Protein AF-A0A945VXY3-F1 (afdb_monomer_lite)

Foldseek 3Di:
DDAAPPPRHAADFDADPPPRHGPDGQADQQPPVDRGHHHPVCCVPPRVVVVCVVVVVCVVVVVVVVVVCVVVVPPPPPDDPPPPPDD

Radius of gyration: 19.31 Å; chains: 1; bounding box: 46×38×37 Å

Secondary structure (DSSP, 8-state):
-PBPTTT-PBPPPEE-TTT--EEE-S-EE-TTT-SSEE-HHHIIIIIHHHHHHHTTHHHHHHHHHHHHHHHS--------S------

Structure (mmCIF, N/CA/C/O backbone):
data_AF-A0A945VXY3-F1
#
_entry.id   AF-A0A945VXY3-F1
#
loop_
_atom_site.group_PDB
_atom_site.id
_atom_site.type_symbol
_atom_site.label_atom_id
_atom_site.label_alt_id
_atom_site.label_comp_id
_atom_site.label_asym_id
_atom_site.label_entity_id
_atom_site.label_seq_id
_atom_site.pdbx_PDB_ins_code
_atom_site.Cartn_x
_atom_site.Cartn_y
_atom_site.Cartn_z
_atom_site.occupancy
_atom_site.B_iso_or_equiv
_atom_site.auth_seq_id
_atom_site.auth_comp_id
_atom_site.auth_asym_id
_atom_site.auth_atom_id
_atom_site.pdbx_PDB_model_num
ATOM 1 N N . MET A 1 1 ? -9.693 -11.759 7.846 1.00 65.19 1 MET A N 1
ATOM 2 C CA . MET A 1 1 ? -8.697 -10.682 7.671 1.00 65.19 1 MET A CA 1
ATOM 3 C C . MET A 1 1 ? -8.172 -10.770 6.244 1.00 65.19 1 MET A C 1
ATOM 5 O O . MET A 1 1 ? -7.761 -11.859 5.863 1.00 65.19 1 MET A O 1
ATOM 9 N N . MET A 1 2 ? -8.258 -9.710 5.434 1.00 88.94 2 MET A N 1
ATOM 10 C CA . MET A 1 2 ? -7.660 -9.720 4.087 1.00 88.94 2 MET A CA 1
ATOM 11 C C . MET A 1 2 ? -6.142 -9.503 4.178 1.00 88.94 2 MET A C 1
ATOM 13 O O . MET A 1 2 ? -5.668 -8.869 5.122 1.00 88.94 2 MET A O 1
ATOM 17 N N . LYS A 1 3 ? -5.395 -10.041 3.208 1.00 97.00 3 LYS A N 1
ATOM 18 C CA . LYS A 1 3 ? -3.936 -9.920 3.116 1.00 97.00 3 LYS A CA 1
ATOM 19 C C . LYS A 1 3 ? -3.523 -8.888 2.067 1.00 97.00 3 LYS A C 1
ATOM 21 O O . LYS A 1 3 ? -4.199 -8.727 1.052 1.00 97.00 3 LYS A O 1
ATOM 26 N N . CYS A 1 4 ? -2.407 -8.215 2.314 1.00 98.00 4 CYS A N 1
ATOM 27 C CA . CYS A 1 4 ? -1.714 -7.380 1.350 1.00 98.00 4 CYS A CA 1
ATOM 28 C C . CYS A 1 4 ? -1.212 -8.248 0.192 1.00 98.00 4 CYS A C 1
ATOM 30 O O . CYS A 1 4 ? -0.513 -9.231 0.403 1.00 98.00 4 CYS A O 1
ATOM 32 N N . SER A 1 5 ? -1.527 -7.857 -1.037 1.00 98.44 5 SER A N 1
ATOM 33 C CA . SER A 1 5 ? -1.083 -8.544 -2.260 1.00 98.44 5 SER A CA 1
ATOM 34 C C . SER A 1 5 ? 0.399 -8.341 -2.600 1.00 98.44 5 SER A C 1
ATOM 36 O O . SER A 1 5 ? 0.866 -8.881 -3.598 1.00 98.44 5 SER A O 1
ATOM 38 N N . ILE A 1 6 ? 1.128 -7.536 -1.818 1.00 98.31 6 ILE A N 1
ATOM 39 C CA . ILE A 1 6 ? 2.550 -7.232 -2.039 1.00 98.31 6 ILE A CA 1
ATOM 40 C C . ILE A 1 6 ? 3.426 -7.895 -0.971 1.00 98.31 6 ILE A C 1
ATOM 42 O O . ILE A 1 6 ? 4.419 -8.525 -1.313 1.00 98.31 6 ILE A O 1
ATOM 46 N N . CYS A 1 7 ? 3.074 -7.758 0.312 1.00 98.06 7 CYS A N 1
ATOM 47 C CA . CYS A 1 7 ? 3.872 -8.286 1.425 1.00 98.06 7 CYS A CA 1
ATOM 48 C C . CYS A 1 7 ? 3.198 -9.413 2.219 1.00 98.06 7 CYS A C 1
ATOM 50 O O . CYS A 1 7 ? 3.779 -9.884 3.186 1.00 98.06 7 CYS A O 1
ATOM 52 N N . GLU A 1 8 ? 1.975 -9.815 1.859 1.00 97.62 8 GLU A N 1
ATOM 53 C CA . GLU A 1 8 ? 1.220 -10.910 2.499 1.00 97.62 8 GLU A CA 1
ATOM 54 C C . GLU A 1 8 ? 0.856 -10.695 3.986 1.00 97.62 8 GLU A C 1
ATOM 56 O O . GLU A 1 8 ? 0.231 -11.550 4.629 1.00 97.62 8 GLU A O 1
ATOM 61 N N . GLU A 1 9 ? 1.142 -9.511 4.532 1.00 96.81 9 GLU A N 1
ATOM 62 C CA . GLU A 1 9 ? 0.699 -9.090 5.862 1.00 96.81 9 GLU A CA 1
ATOM 63 C C . GLU A 1 9 ? -0.788 -8.722 5.896 1.00 96.81 9 GLU A C 1
ATOM 65 O O . GLU A 1 9 ? -1.445 -8.566 4.867 1.00 96.81 9 GLU A O 1
ATOM 70 N N . ASN A 1 10 ? -1.364 -8.633 7.094 1.00 96.94 10 ASN A N 1
ATOM 71 C CA . ASN A 1 10 ? -2.773 -8.262 7.248 1.00 96.94 10 ASN A CA 1
ATOM 72 C C . ASN A 1 10 ? -3.013 -6.798 6.849 1.00 96.94 10 ASN A C 1
ATOM 74 O O . ASN A 1 10 ? -2.216 -5.933 7.190 1.00 96.94 10 ASN A O 1
ATOM 78 N N . LEU A 1 11 ? -4.135 -6.524 6.176 1.00 96.06 11 LEU A N 1
ATOM 79 C CA . LEU A 1 11 ? -4.558 -5.149 5.896 1.00 96.06 11 LEU A CA 1
ATOM 80 C C . LEU A 1 11 ? -5.038 -4.448 7.171 1.00 96.06 11 LEU A C 1
ATOM 82 O O . LEU A 1 11 ? -5.747 -5.046 7.986 1.00 96.06 11 LEU A O 1
ATOM 86 N N . GLU A 1 12 ? -4.680 -3.175 7.302 1.00 93.31 12 GLU A N 1
ATOM 87 C CA . GLU A 1 12 ? -5.089 -2.311 8.400 1.00 93.31 12 GLU A CA 1
ATOM 88 C C . GLU A 1 12 ? -6.548 -1.839 8.253 1.00 93.31 12 GLU A C 1
ATOM 90 O O . GLU A 1 12 ? -7.078 -1.651 7.152 1.00 93.31 12 GLU A O 1
ATOM 95 N N . GLU A 1 13 ? -7.204 -1.617 9.394 1.00 95.56 13 GLU A N 1
ATOM 96 C CA . GLU A 1 13 ? -8.474 -0.895 9.471 1.00 95.56 13 GLU A CA 1
ATOM 97 C C . GLU A 1 13 ? -8.193 0.591 9.677 1.00 95.56 13 GLU A C 1
ATOM 99 O O . GLU A 1 13 ? -7.538 0.971 10.651 1.00 95.56 13 GLU A O 1
ATOM 104 N N . GLN A 1 14 ? -8.749 1.442 8.821 1.00 94.00 14 GLN A N 1
ATOM 105 C CA . GLN A 1 14 ? -8.722 2.879 9.041 1.00 94.00 14 GLN A CA 1
ATOM 106 C C . GLN A 1 14 ? -9.910 3.301 9.901 1.00 94.00 14 GLN A C 1
ATOM 108 O O . GLN A 1 14 ? -11.067 2.950 9.638 1.00 94.00 14 GLN A O 1
ATOM 113 N N . LYS A 1 15 ? -9.592 4.051 10.956 1.00 97.06 15 LYS A N 1
ATOM 114 C CA . LYS A 1 15 ? -10.518 4.441 12.018 1.00 97.06 15 LYS A CA 1
ATOM 115 C C . LYS A 1 15 ? -10.611 5.951 12.104 1.00 97.06 15 LYS A C 1
ATOM 117 O O . LYS A 1 15 ? -9.612 6.651 11.943 1.00 97.06 15 LYS A O 1
ATOM 122 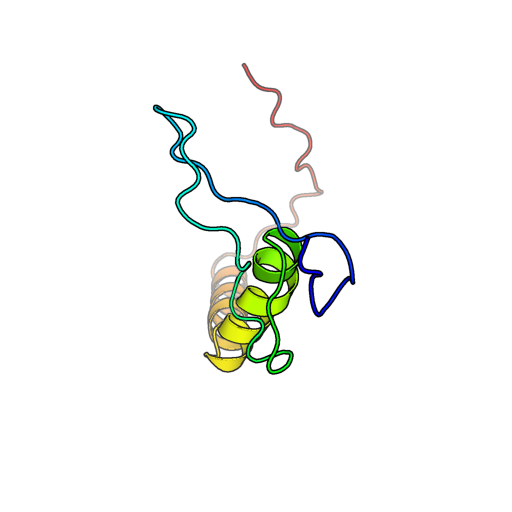N N . HIS A 1 16 ? -11.808 6.456 12.368 1.00 97.00 16 HIS A N 1
ATOM 123 C CA . HIS A 1 16 ? -12.006 7.872 12.613 1.00 97.00 16 HIS A CA 1
ATOM 124 C C . HIS A 1 16 ? -11.231 8.266 13.884 1.00 97.00 16 HIS A C 1
ATOM 126 O O . HIS A 1 16 ? -11.413 7.626 14.921 1.00 97.00 16 HIS A O 1
ATOM 132 N N . PRO A 1 17 ? -10.394 9.318 13.863 1.00 95.12 17 PRO A N 1
ATOM 133 C CA . PRO A 1 17 ? -9.460 9.604 14.958 1.00 95.12 17 PRO A CA 1
ATOM 134 C C . PRO A 1 17 ? -10.145 10.001 16.273 1.00 95.12 17 PRO A C 1
ATOM 136 O O . PRO A 1 17 ? -9.559 9.843 17.337 1.00 95.12 17 PRO A O 1
ATOM 139 N N . ILE A 1 18 ? -11.375 10.523 16.202 1.00 97.25 18 ILE A N 1
ATOM 140 C CA . ILE A 1 18 ? -12.147 10.952 17.383 1.00 97.25 18 ILE A CA 1
ATOM 141 C C . ILE A 1 18 ? -13.042 9.830 17.926 1.00 97.25 18 ILE A C 1
ATOM 143 O O . ILE A 1 18 ? -13.005 9.547 19.117 1.00 97.25 18 ILE A O 1
ATOM 147 N N . THR A 1 19 ? -13.867 9.206 17.080 1.00 97.69 19 THR A N 1
ATOM 148 C CA . THR A 1 19 ? -14.858 8.213 17.520 1.00 97.69 19 THR A CA 1
ATOM 149 C C . THR A 1 19 ? -14.290 6.797 17.596 1.00 97.69 19 THR A C 1
ATOM 151 O O . THR A 1 19 ? -14.837 5.962 18.305 1.00 97.69 19 THR A O 1
ATOM 154 N N . GLY A 1 20 ? -13.189 6.515 16.890 1.00 97.06 20 GLY A N 1
ATOM 155 C CA . GLY A 1 20 ? -12.620 5.172 16.765 1.00 97.06 20 GLY A CA 1
ATOM 156 C C . GLY A 1 20 ? -13.362 4.267 15.778 1.00 97.06 20 GLY A C 1
ATOM 157 O O . GLY A 1 20 ? -12.939 3.127 15.576 1.00 97.06 20 GLY A O 1
ATOM 158 N N . ASP A 1 21 ? -14.427 4.761 15.139 1.00 97.81 21 ASP A N 1
ATOM 159 C CA . ASP A 1 21 ? -15.233 3.974 14.208 1.00 97.81 21 ASP A CA 1
ATOM 160 C C . ASP A 1 21 ? -14.430 3.600 12.964 1.00 97.81 21 ASP A C 1
ATOM 162 O O . ASP A 1 21 ? -13.768 4.442 12.351 1.00 97.81 21 ASP A O 1
ATOM 166 N N . ILE A 1 22 ? -14.517 2.332 12.566 1.00 96.62 22 ILE A N 1
ATOM 167 C CA . ILE A 1 22 ? -13.901 1.842 11.333 1.00 96.62 22 ILE A CA 1
ATOM 168 C C . ILE A 1 22 ? -14.685 2.406 10.148 1.00 96.62 22 ILE A C 1
ATOM 170 O O . ILE A 1 22 ? -15.860 2.088 9.975 1.00 96.62 22 ILE A O 1
ATOM 174 N N . PHE A 1 23 ? -14.024 3.195 9.302 1.00 96.12 23 PHE A N 1
ATOM 175 C CA . PHE A 1 23 ? -14.623 3.710 8.065 1.00 96.12 23 PHE A CA 1
ATOM 176 C C . PHE A 1 23 ? -14.092 3.002 6.810 1.00 96.12 23 PHE A C 1
ATOM 178 O O . PHE A 1 23 ? -14.711 3.086 5.749 1.00 96.12 23 PHE A O 1
ATOM 185 N N . TRP A 1 24 ? -12.968 2.280 6.906 1.00 96.12 24 TRP A N 1
ATOM 186 C CA . TRP A 1 24 ? -12.395 1.529 5.788 1.00 96.12 24 TRP A CA 1
ATOM 187 C C . TRP A 1 24 ? -11.546 0.341 6.256 1.00 96.12 24 TRP A C 1
ATOM 189 O O . TRP A 1 24 ? -10.796 0.457 7.216 1.00 96.12 24 TRP A O 1
ATOM 199 N N . ASN A 1 25 ? -11.630 -0.805 5.573 1.00 95.62 25 ASN A N 1
ATOM 200 C CA . ASN A 1 25 ? -10.890 -2.027 5.939 1.00 95.62 25 ASN A CA 1
ATOM 201 C C . ASN A 1 25 ? -10.460 -2.892 4.736 1.00 95.62 25 ASN A C 1
ATOM 203 O O . ASN A 1 25 ? -10.179 -4.081 4.881 1.00 95.62 25 ASN A O 1
ATOM 207 N N . LYS A 1 26 ? -10.441 -2.316 3.527 1.00 96.06 26 LYS A N 1
ATOM 208 C CA . LYS A 1 26 ? -10.141 -3.043 2.277 1.00 96.06 26 LYS A CA 1
ATOM 209 C C . LYS A 1 26 ? -8.730 -2.765 1.733 1.00 96.06 26 LYS A C 1
ATOM 211 O O . LYS A 1 26 ? -8.447 -3.108 0.585 1.00 96.06 26 LYS A O 1
ATOM 216 N N . GLY A 1 27 ? -7.861 -2.109 2.511 1.00 96.69 27 GLY A N 1
ATOM 217 C CA . GLY A 1 27 ? -6.527 -1.654 2.085 1.00 96.69 27 GLY A CA 1
ATOM 218 C C . GLY A 1 27 ? -6.566 -0.628 0.949 1.00 96.69 27 GLY A C 1
ATOM 219 O O . GLY A 1 27 ? -7.637 -0.134 0.592 1.00 96.69 27 GLY A O 1
ATOM 220 N N . HIS A 1 28 ? -5.420 -0.328 0.347 1.00 97.88 28 HIS A N 1
ATOM 221 C CA . HIS A 1 28 ? -5.253 0.600 -0.780 1.00 97.88 28 HIS A CA 1
ATOM 222 C C . HIS A 1 28 ? -5.250 -0.114 -2.122 1.00 97.88 28 HIS A C 1
ATOM 224 O O . HIS A 1 28 ? -5.012 -1.316 -2.187 1.00 97.88 28 HIS A O 1
ATOM 230 N N . ASN A 1 29 ? -5.502 0.619 -3.207 1.00 98.06 29 ASN A N 1
ATOM 231 C CA . ASN A 1 29 ? -5.314 0.086 -4.555 1.00 98.06 29 ASN A CA 1
ATOM 232 C C . ASN A 1 29 ? -3.818 -0.200 -4.781 1.00 98.06 29 ASN A C 1
ATOM 234 O O . ASN A 1 29 ? -3.013 0.713 -4.600 1.00 98.06 29 ASN A O 1
ATOM 238 N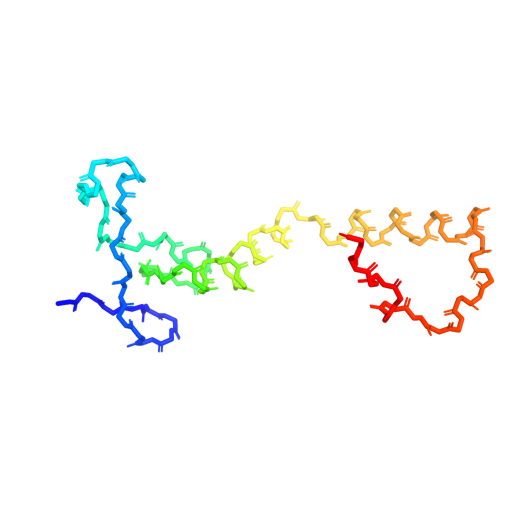 N . ALA A 1 30 ? -3.459 -1.431 -5.154 1.00 98.38 30 ALA A N 1
ATOM 239 C CA . ALA A 1 30 ? -2.075 -1.821 -5.417 1.00 98.38 30 ALA A CA 1
ATOM 240 C C . ALA A 1 30 ? -1.580 -1.439 -6.825 1.00 98.38 30 ALA A C 1
ATOM 242 O O . ALA A 1 30 ? -0.391 -1.583 -7.111 1.00 98.38 30 ALA A O 1
ATOM 243 N N . GLU A 1 31 ? -2.437 -0.900 -7.695 1.00 98.31 31 GLU A N 1
ATOM 244 C CA . GLU A 1 31 ? -2.018 -0.439 -9.017 1.00 98.31 31 GLU A CA 1
ATOM 245 C C . GLU A 1 31 ? -0.982 0.689 -8.911 1.00 98.31 31 GLU A C 1
ATOM 247 O O . GLU A 1 31 ? -1.177 1.644 -8.144 1.00 98.31 31 GLU A O 1
ATOM 252 N N . PRO A 1 32 ? 0.103 0.644 -9.703 1.00 97.50 32 PRO A N 1
ATOM 253 C CA . PRO A 1 32 ? 0.309 -0.207 -10.884 1.00 97.50 32 PRO A CA 1
ATOM 254 C C . PRO A 1 32 ? 1.192 -1.447 -10.623 1.00 97.50 32 PRO A C 1
ATOM 256 O O . PRO A 1 32 ? 1.820 -1.953 -11.548 1.00 97.50 32 PRO A O 1
ATOM 259 N N . ILE A 1 33 ? 1.344 -1.886 -9.370 1.00 98.44 33 ILE A N 1
ATOM 260 C CA . ILE A 1 33 ? 2.204 -3.030 -9.023 1.00 98.44 33 ILE A CA 1
ATOM 261 C C . ILE A 1 33 ? 1.537 -4.350 -9.420 1.00 98.44 33 ILE A C 1
ATOM 263 O O . ILE A 1 33 ? 2.186 -5.212 -10.008 1.00 98.44 33 ILE A O 1
ATOM 267 N N . ASN A 1 34 ? 0.251 -4.495 -9.099 1.00 98.44 34 ASN A N 1
ATOM 268 C CA . ASN A 1 34 ? -0.625 -5.595 -9.503 1.00 98.44 34 ASN A CA 1
ATOM 269 C C . ASN A 1 34 ? -2.104 -5.183 -9.315 1.00 98.44 34 ASN A C 1
ATOM 271 O O . ASN A 1 34 ? -2.380 -4.091 -8.816 1.00 98.44 34 ASN A O 1
ATOM 275 N N . ASP A 1 35 ? -3.039 -6.075 -9.653 1.00 98.12 35 ASP A N 1
ATOM 276 C CA . ASP A 1 35 ? -4.495 -5.833 -9.583 1.00 98.12 35 ASP A CA 1
ATOM 277 C C . ASP A 1 35 ? -5.097 -6.024 -8.168 1.00 98.12 35 ASP A C 1
ATOM 279 O O . ASP A 1 35 ? -6.301 -6.230 -7.995 1.00 98.12 35 ASP A O 1
ATOM 283 N N . GLY A 1 36 ? -4.258 -6.032 -7.128 1.00 97.31 36 GLY A N 1
ATOM 284 C CA . GLY A 1 36 ? -4.640 -6.364 -5.758 1.00 97.31 36 GLY A CA 1
ATOM 285 C C . GLY A 1 36 ? -4.953 -5.169 -4.850 1.00 97.31 36 GLY A C 1
ATOM 286 O O . GLY A 1 36 ? -5.116 -4.018 -5.263 1.00 97.31 36 GLY A O 1
ATOM 287 N N . ARG A 1 37 ? -5.025 -5.460 -3.543 1.00 98.06 37 ARG A N 1
ATOM 288 C CA . ARG A 1 37 ? -5.060 -4.459 -2.463 1.00 98.06 37 ARG A CA 1
ATOM 289 C C . ARG A 1 37 ? -3.775 -4.516 -1.646 1.00 98.06 37 ARG A C 1
ATOM 291 O O . ARG A 1 37 ? -3.205 -5.597 -1.493 1.00 98.06 37 ARG A O 1
ATOM 298 N N . CYS A 1 38 ? -3.315 -3.391 -1.114 1.00 98.12 38 CYS A N 1
ATOM 299 C CA . CYS A 1 38 ? -2.093 -3.329 -0.309 1.00 98.12 38 CYS A CA 1
ATOM 300 C C . CYS A 1 38 ? -2.296 -2.612 1.033 1.00 98.12 38 CYS A C 1
ATOM 302 O O . CYS A 1 38 ? -3.273 -1.885 1.211 1.00 98.12 38 CYS A O 1
ATOM 304 N N . CYS A 1 39 ? -1.400 -2.876 1.984 1.00 98.06 39 CYS A N 1
ATOM 305 C CA . CYS A 1 39 ? -1.366 -2.206 3.284 1.00 98.06 39 CYS A CA 1
ATOM 306 C C . CYS A 1 39 ? -0.857 -0.761 3.169 1.00 98.06 39 CYS A C 1
ATOM 308 O O . CYS A 1 39 ? -0.320 -0.376 2.125 1.00 98.06 39 CYS A O 1
ATOM 310 N N . ASP A 1 40 ? -0.988 0.020 4.243 1.00 96.88 40 ASP A N 1
ATOM 311 C CA . ASP A 1 40 ? -0.519 1.416 4.299 1.00 96.88 40 ASP A CA 1
ATOM 312 C C . ASP A 1 40 ? 0.983 1.520 3.960 1.00 96.88 40 ASP A C 1
ATOM 314 O O . ASP A 1 40 ? 1.389 2.298 3.096 1.00 96.88 40 ASP A O 1
ATOM 318 N N . ILE A 1 41 ? 1.809 0.645 4.548 1.00 97.69 41 ILE A N 1
ATOM 319 C CA . ILE A 1 41 ? 3.268 0.644 4.343 1.00 97.69 41 ILE A CA 1
ATOM 320 C C . ILE A 1 41 ? 3.624 0.405 2.871 1.00 97.69 41 ILE A C 1
ATOM 322 O O . ILE A 1 41 ? 4.449 1.125 2.301 1.00 97.69 41 ILE A O 1
ATOM 326 N N . CYS A 1 42 ? 3.020 -0.603 2.234 1.00 98.38 42 CYS A N 1
ATOM 327 C CA . CYS A 1 42 ? 3.273 -0.890 0.822 1.00 98.38 42 CYS A CA 1
ATOM 328 C C . CYS A 1 42 ? 2.717 0.206 -0.091 1.00 98.38 42 CYS A C 1
ATOM 330 O O . CYS A 1 42 ? 3.346 0.519 -1.105 1.00 98.38 42 CYS A O 1
ATOM 332 N N . ASN A 1 43 ? 1.571 0.799 0.255 1.00 98.19 43 ASN A N 1
ATOM 333 C CA . ASN A 1 43 ? 1.031 1.922 -0.496 1.00 98.19 43 ASN A CA 1
ATOM 334 C C . ASN A 1 43 ? 2.030 3.087 -0.524 1.00 98.19 43 ASN A C 1
ATOM 336 O O . ASN A 1 43 ? 2.361 3.582 -1.600 1.00 98.19 43 ASN A O 1
ATOM 340 N N . ASP A 1 44 ? 2.574 3.456 0.632 1.00 97.44 44 ASP A N 1
ATOM 341 C CA . ASP A 1 44 ? 3.448 4.622 0.765 1.00 97.44 44 ASP A CA 1
ATOM 342 C C . ASP A 1 44 ? 4.836 4.394 0.164 1.00 97.44 44 ASP A C 1
ATOM 344 O O . ASP A 1 44 ? 5.377 5.258 -0.527 1.00 97.44 44 ASP A O 1
ATOM 348 N N . THR A 1 45 ? 5.412 3.213 0.394 1.00 97.25 45 THR A N 1
ATOM 349 C CA . THR A 1 45 ? 6.814 2.945 0.036 1.00 97.25 45 THR A CA 1
ATOM 350 C C . THR A 1 45 ? 6.998 2.364 -1.364 1.00 97.25 45 THR A C 1
ATOM 352 O O . THR A 1 45 ? 8.062 2.538 -1.954 1.00 97.25 45 THR A O 1
ATOM 355 N N . ILE A 1 46 ? 5.981 1.694 -1.920 1.00 97.94 46 ILE A N 1
ATOM 356 C CA . ILE A 1 46 ? 6.087 0.983 -3.205 1.00 97.94 46 ILE A CA 1
ATOM 357 C C . ILE A 1 46 ? 5.116 1.572 -4.227 1.00 97.94 46 ILE A C 1
ATOM 359 O O . ILE A 1 46 ? 5.526 1.978 -5.317 1.00 97.94 46 ILE A O 1
ATOM 363 N N . VAL A 1 47 ? 3.826 1.631 -3.891 1.00 97.94 47 VAL A N 1
ATOM 364 C CA . VAL A 1 47 ? 2.781 1.975 -4.864 1.00 97.94 47 VAL A CA 1
ATOM 365 C C . VAL A 1 47 ? 2.836 3.452 -5.245 1.00 97.94 47 VAL A C 1
ATOM 367 O O . VAL A 1 47 ? 2.913 3.773 -6.431 1.00 97.94 47 VAL A O 1
ATOM 370 N N . ILE A 1 48 ? 2.839 4.363 -4.268 1.00 97.19 48 ILE A N 1
ATOM 371 C CA . ILE A 1 48 ? 2.938 5.807 -4.514 1.00 97.19 48 ILE A CA 1
ATOM 372 C C . ILE A 1 48 ? 4.256 6.126 -5.219 1.00 97.19 48 ILE A C 1
ATOM 374 O O . ILE A 1 48 ? 4.233 6.816 -6.236 1.00 97.19 48 ILE A O 1
ATOM 378 N N . ALA A 1 49 ? 5.378 5.562 -4.765 1.00 93.75 49 ALA A N 1
ATOM 379 C CA . ALA A 1 49 ? 6.672 5.739 -5.423 1.00 93.75 49 ALA A CA 1
ATOM 380 C C . ALA A 1 49 ? 6.615 5.348 -6.913 1.00 93.75 49 ALA A C 1
ATOM 382 O O . ALA A 1 49 ? 7.029 6.115 -7.787 1.00 93.75 49 ALA A O 1
ATOM 383 N N . ARG A 1 50 ? 6.014 4.194 -7.237 1.00 96.00 50 ARG A N 1
ATOM 384 C CA . ARG A 1 50 ? 5.845 3.766 -8.630 1.00 96.00 50 ARG A CA 1
ATOM 385 C C . ARG A 1 50 ? 4.912 4.687 -9.422 1.00 96.00 50 ARG A C 1
ATOM 387 O O . ARG A 1 50 ? 5.214 4.967 -10.581 1.00 96.00 50 ARG A O 1
ATOM 394 N N . ARG A 1 51 ? 3.821 5.179 -8.822 1.00 95.56 51 ARG A N 1
ATOM 395 C CA . ARG A 1 51 ? 2.905 6.152 -9.450 1.00 95.56 51 ARG A CA 1
ATOM 396 C C . ARG A 1 51 ? 3.624 7.458 -9.788 1.00 95.56 51 ARG A C 1
ATOM 398 O O . ARG A 1 51 ? 3.514 7.920 -10.919 1.00 95.56 51 ARG A O 1
ATOM 405 N N . MET A 1 52 ? 4.403 8.006 -8.854 1.00 93.19 52 MET A N 1
ATOM 406 C CA . MET A 1 52 ? 5.197 9.225 -9.074 1.00 93.19 52 MET A CA 1
ATOM 407 C C . MET A 1 52 ? 6.204 9.043 -10.213 1.00 93.19 52 MET A C 1
ATOM 409 O O . MET A 1 52 ? 6.345 9.916 -11.067 1.00 93.19 52 MET A O 1
ATOM 413 N N . LYS A 1 53 ? 6.849 7.871 -10.284 1.00 88.88 53 LYS A N 1
ATOM 414 C CA . LYS A 1 53 ? 7.768 7.534 -11.376 1.00 88.88 53 LYS A CA 1
ATOM 415 C C . LYS A 1 53 ? 7.076 7.490 -12.740 1.00 88.88 53 LYS A C 1
ATOM 417 O O . LYS A 1 53 ? 7.626 7.994 -13.710 1.00 88.88 53 LYS A O 1
ATOM 422 N N . ILE A 1 54 ? 5.878 6.905 -12.830 1.00 92.00 54 ILE A N 1
ATOM 423 C CA . ILE A 1 54 ? 5.103 6.874 -14.086 1.00 92.00 54 ILE A CA 1
ATOM 424 C C . ILE A 1 54 ? 4.643 8.280 -14.490 1.00 92.00 54 ILE A C 1
ATOM 426 O O . ILE A 1 54 ? 4.609 8.583 -15.677 1.00 92.00 54 ILE A O 1
ATOM 430 N N . MET A 1 55 ? 4.352 9.151 -13.521 1.00 88.69 55 MET A N 1
ATOM 431 C CA . MET A 1 55 ? 4.038 10.564 -13.760 1.00 88.69 55 MET A CA 1
ATOM 432 C C . MET A 1 55 ? 5.260 11.418 -14.153 1.00 88.69 55 MET A C 1
ATOM 434 O O . MET A 1 55 ? 5.112 12.621 -14.326 1.00 88.69 55 MET A O 1
ATOM 438 N N . GLY A 1 56 ? 6.456 10.831 -14.297 1.00 84.06 56 GLY A N 1
ATOM 439 C CA . GLY A 1 56 ? 7.666 11.545 -14.725 1.00 84.06 56 GLY A CA 1
ATOM 440 C C . GLY A 1 56 ? 8.335 12.392 -13.637 1.00 84.06 56 GLY A C 1
ATOM 441 O O . GLY A 1 56 ? 9.319 13.074 -13.902 1.00 84.06 56 GLY A O 1
ATOM 442 N N . MET A 1 57 ? 7.868 12.324 -12.386 1.00 73.75 57 MET A N 1
ATOM 443 C CA . MET A 1 57 ? 8.348 13.207 -11.314 1.00 73.75 57 MET A CA 1
ATOM 444 C C . MET A 1 57 ? 9.794 12.928 -10.858 1.00 73.75 57 MET A C 1
ATOM 446 O O . MET A 1 57 ? 10.400 13.777 -10.208 1.00 73.75 57 MET A O 1
ATOM 450 N N . GLU A 1 58 ? 10.371 11.765 -11.189 1.00 64.56 58 GLU A N 1
ATOM 451 C CA . GLU A 1 58 ? 11.796 11.482 -10.932 1.00 64.56 58 GLU A CA 1
ATOM 452 C C . GLU A 1 58 ? 12.731 12.282 -11.856 1.00 64.56 58 GLU A C 1
ATOM 454 O O . GLU A 1 58 ? 13.826 12.659 -11.432 1.00 64.56 58 GLU A O 1
ATOM 459 N N . GLU A 1 59 ? 12.322 12.551 -13.100 1.00 60.97 59 GLU A N 1
ATOM 460 C CA . GLU A 1 59 ? 13.172 13.231 -14.083 1.00 60.97 59 GLU A CA 1
ATOM 461 C C . GLU A 1 59 ? 13.203 14.740 -13.832 1.00 60.97 59 GLU A C 1
ATOM 463 O O . GLU A 1 59 ? 14.291 15.311 -13.741 1.00 60.97 59 GLU A O 1
ATOM 468 N N . ASP A 1 60 ? 12.042 15.358 -13.596 1.00 62.25 60 ASP A N 1
ATOM 469 C CA . ASP A 1 60 ? 11.934 16.804 -13.367 1.00 62.25 60 ASP A CA 1
ATOM 470 C C . ASP A 1 60 ? 12.596 17.242 -12.057 1.00 62.25 60 ASP A C 1
ATOM 472 O O . ASP A 1 60 ? 13.366 18.200 -12.042 1.00 62.25 60 ASP A O 1
ATOM 476 N N . TYR A 1 61 ? 12.367 16.528 -10.946 1.00 68.25 61 TYR A N 1
ATOM 477 C CA . TYR A 1 61 ? 13.003 16.875 -9.670 1.00 68.25 61 TYR A CA 1
ATOM 478 C C . TYR A 1 61 ? 14.507 16.580 -9.693 1.00 68.25 61 TYR A C 1
ATOM 480 O O . TYR A 1 61 ? 15.307 17.355 -9.172 1.00 68.25 61 TYR A O 1
ATOM 488 N N . GLY A 1 62 ? 14.918 15.483 -10.340 1.00 68.94 62 GLY A N 1
ATOM 489 C CA . GLY A 1 62 ? 16.329 15.170 -10.542 1.00 68.94 62 GLY A CA 1
ATOM 490 C C . GLY A 1 62 ? 17.041 16.223 -11.393 1.00 68.94 62 GLY A C 1
ATOM 491 O O . GLY A 1 62 ? 18.168 16.603 -11.075 1.00 68.94 62 GLY A O 1
ATOM 492 N N . GLN A 1 63 ? 16.388 16.718 -12.445 1.00 72.88 63 GLN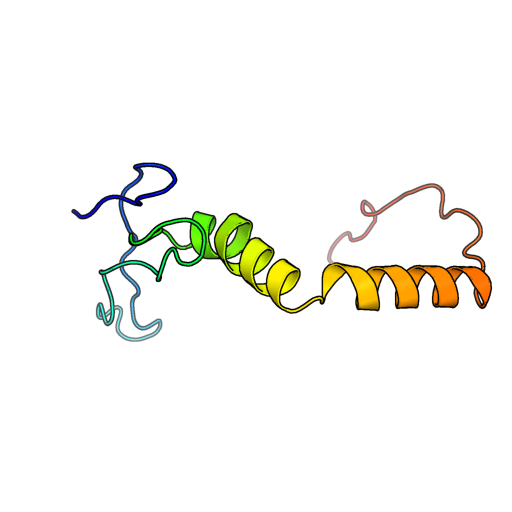 A N 1
ATOM 493 C CA . GLN A 1 63 ? 16.903 17.790 -13.291 1.00 72.88 63 GLN A CA 1
ATOM 494 C C . GLN A 1 63 ? 16.938 19.129 -12.547 1.00 72.88 63 GLN A C 1
ATOM 496 O O . GLN A 1 63 ? 17.990 19.764 -12.519 1.00 72.88 63 GLN A O 1
ATOM 501 N N . TYR A 1 64 ? 15.858 19.503 -11.856 1.00 76.38 64 TYR A N 1
ATOM 502 C CA . TYR A 1 64 ? 15.804 20.700 -11.014 1.00 76.38 64 TYR A CA 1
ATOM 503 C C . TYR A 1 64 ? 16.917 20.706 -9.962 1.00 76.38 64 TYR A C 1
ATOM 505 O O . TYR A 1 64 ? 17.632 21.692 -9.831 1.00 76.38 64 TYR A O 1
ATOM 513 N N . ILE A 1 65 ? 17.132 19.598 -9.243 1.00 77.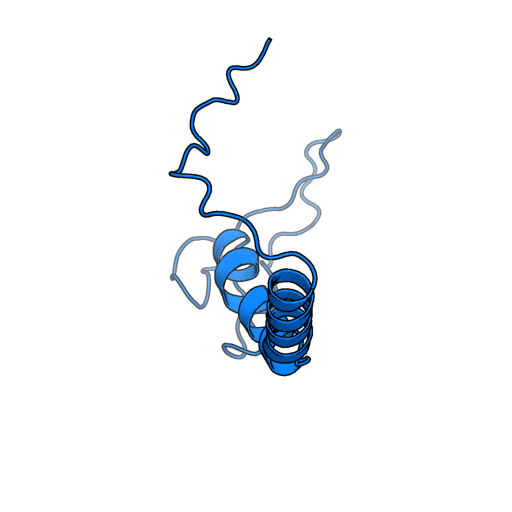44 65 ILE A N 1
ATOM 514 C CA . ILE A 1 65 ? 18.202 19.507 -8.240 1.00 77.44 65 ILE A CA 1
ATOM 515 C C . ILE A 1 65 ? 19.590 19.606 -8.888 1.00 77.44 65 ILE A C 1
ATOM 517 O O . ILE A 1 65 ? 20.472 20.251 -8.326 1.00 77.44 65 ILE A O 1
ATOM 521 N N . LYS A 1 66 ? 19.807 19.017 -10.073 1.00 81.56 66 LYS A N 1
ATOM 522 C CA . LYS A 1 66 ? 21.074 19.170 -10.812 1.00 81.56 66 LYS A CA 1
ATOM 523 C C . LYS A 1 66 ? 21.326 20.621 -11.220 1.00 81.56 66 LYS A C 1
ATOM 525 O O . LYS A 1 66 ? 22.454 21.092 -11.095 1.00 81.56 66 LYS A O 1
ATOM 530 N N . GLU A 1 67 ? 20.301 21.315 -11.704 1.00 79.88 67 GLU A N 1
ATOM 531 C CA . GLU A 1 67 ? 20.378 22.731 -12.074 1.00 79.88 67 GLU A CA 1
ATOM 532 C C . GLU A 1 67 ? 20.600 23.615 -10.846 1.00 79.88 67 GLU A C 1
ATOM 534 O O . GLU A 1 67 ? 21.522 24.428 -10.838 1.00 79.88 67 GLU A O 1
ATOM 539 N N . TYR A 1 68 ? 19.855 23.372 -9.771 1.00 81.00 68 TYR A N 1
ATOM 540 C CA . TYR A 1 68 ? 19.987 24.077 -8.503 1.00 81.00 68 TYR A CA 1
ATOM 541 C C . TYR A 1 68 ? 21.381 23.906 -7.887 1.00 81.00 68 TYR A C 1
ATOM 543 O O . TYR A 1 68 ? 21.987 24.885 -7.475 1.00 81.00 68 TYR A O 1
ATOM 551 N N . ILE A 1 69 ? 21.941 22.688 -7.869 1.00 82.06 69 ILE A N 1
ATOM 552 C CA . ILE A 1 69 ? 23.312 22.432 -7.383 1.00 82.06 69 ILE A CA 1
ATOM 553 C C . ILE A 1 69 ? 24.363 23.083 -8.294 1.00 82.06 69 ILE A C 1
ATOM 555 O O . ILE A 1 69 ? 25.438 23.454 -7.829 1.00 82.06 69 ILE A O 1
ATOM 559 N N . LYS A 1 70 ? 24.089 23.219 -9.595 1.00 81.94 70 LYS A N 1
ATOM 560 C CA . LYS A 1 70 ? 24.990 23.904 -10.530 1.00 81.94 70 LYS A CA 1
ATOM 561 C C . LYS A 1 70 ? 25.002 25.418 -10.302 1.00 81.94 70 LYS A C 1
ATOM 563 O O . LYS A 1 70 ? 26.065 26.024 -10.400 1.00 81.94 70 LYS A O 1
ATOM 568 N N . GLU A 1 71 ? 23.843 26.016 -10.036 1.00 80.31 71 GLU A N 1
ATOM 569 C CA . GLU A 1 71 ? 23.696 27.447 -9.738 1.00 80.31 71 GLU A CA 1
ATOM 570 C C . GLU A 1 71 ? 24.181 27.793 -8.322 1.00 80.31 71 GLU A C 1
ATOM 572 O O . GLU A 1 71 ? 24.864 28.796 -8.119 1.00 80.31 71 GLU A O 1
ATOM 577 N N . TYR A 1 72 ? 23.896 26.915 -7.362 1.00 75.62 72 TYR A N 1
ATOM 578 C CA . TYR A 1 72 ? 24.281 27.017 -5.960 1.00 75.62 72 TYR A CA 1
ATOM 579 C C . TYR A 1 72 ? 25.122 25.797 -5.570 1.00 75.62 72 TYR A C 1
ATOM 581 O O . TYR A 1 72 ? 24.601 24.861 -4.951 1.00 75.62 72 TYR A O 1
ATOM 589 N N . PRO A 1 73 ? 26.420 25.768 -5.928 1.00 66.38 73 PRO A N 1
ATOM 590 C CA . PRO A 1 73 ? 27.300 24.676 -5.544 1.00 66.38 73 PRO A CA 1
ATOM 591 C C . PRO A 1 73 ? 27.371 24.617 -4.020 1.00 66.38 73 PRO A C 1
ATOM 593 O O . PRO A 1 73 ? 28.012 25.440 -3.372 1.00 66.38 73 PRO A O 1
ATOM 596 N N . VAL A 1 74 ? 26.662 23.651 -3.438 1.00 63.28 74 VAL A N 1
ATOM 597 C CA . VAL A 1 74 ? 26.763 23.358 -2.014 1.00 63.28 74 VAL A CA 1
ATOM 598 C C . VAL A 1 74 ? 28.150 22.780 -1.778 1.00 63.28 74 VAL A C 1
ATOM 600 O O . VAL A 1 74 ? 28.423 21.619 -2.097 1.00 63.28 74 VAL A O 1
ATOM 603 N N . ASP A 1 75 ? 29.049 23.601 -1.240 1.00 59.72 75 ASP A N 1
ATOM 604 C CA . ASP A 1 75 ? 30.277 23.120 -0.622 1.00 59.72 75 ASP A CA 1
ATOM 605 C C . ASP A 1 75 ? 29.870 21.965 0.285 1.00 59.72 75 ASP A C 1
ATOM 607 O O . ASP A 1 75 ? 29.006 22.142 1.147 1.00 59.72 75 ASP A O 1
ATOM 611 N N . ARG A 1 76 ? 30.389 20.760 0.008 1.00 52.94 76 ARG A N 1
ATOM 612 C CA . ARG A 1 76 ? 30.013 19.520 0.696 1.00 52.94 76 ARG A CA 1
ATOM 613 C C . ARG A 1 76 ? 29.812 19.807 2.180 1.00 52.94 76 ARG A C 1
ATOM 615 O O . ARG A 1 76 ? 30.784 19.976 2.914 1.00 52.94 76 ARG A O 1
ATOM 622 N N . ILE A 1 77 ? 28.555 19.819 2.620 1.00 53.12 77 ILE A N 1
ATOM 623 C CA . ILE A 1 77 ? 28.235 19.720 4.035 1.00 53.12 77 ILE A CA 1
ATOM 624 C C . ILE A 1 77 ? 28.724 18.327 4.415 1.00 53.12 77 ILE A C 1
ATOM 626 O O . ILE A 1 77 ? 28.050 17.324 4.175 1.00 53.12 77 ILE A O 1
ATOM 630 N N . ASN A 1 78 ? 29.957 18.260 4.918 1.00 44.69 78 ASN A N 1
ATOM 631 C CA . ASN A 1 78 ? 30.463 17.106 5.637 1.00 44.69 78 ASN A CA 1
ATOM 632 C C . ASN A 1 78 ? 29.402 16.781 6.692 1.00 44.69 78 ASN A C 1
ATOM 634 O O . ASN A 1 78 ? 29.082 17.614 7.535 1.00 44.69 78 ASN A O 1
ATOM 638 N N . GLY A 1 79 ? 28.755 15.632 6.504 1.00 45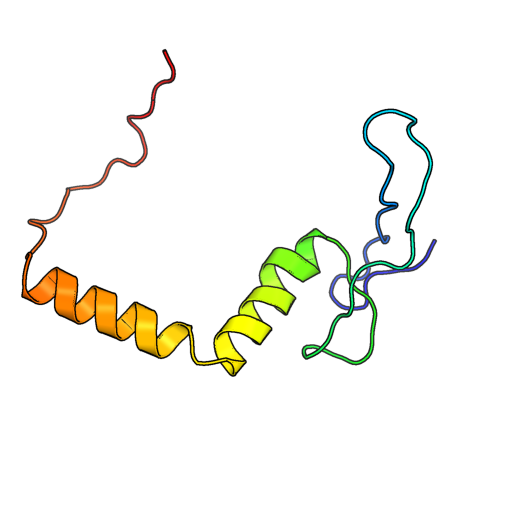.44 79 GLY A N 1
ATOM 639 C CA . GLY A 1 79 ? 27.379 15.415 6.921 1.00 45.44 79 GLY A CA 1
ATOM 640 C C . GLY A 1 79 ? 27.069 15.666 8.392 1.00 45.44 79 GLY A C 1
ATOM 641 O O . GLY A 1 79 ? 27.868 15.385 9.276 1.00 45.44 79 GLY A O 1
ATOM 642 N N . SER A 1 80 ? 25.830 16.082 8.644 1.00 41.78 80 SER A N 1
ATOM 643 C CA . SER A 1 80 ? 25.134 15.821 9.901 1.00 41.78 80 SER A CA 1
ATOM 644 C C . SER A 1 80 ? 23.641 16.123 9.735 1.00 41.78 80 SER A C 1
ATOM 646 O O . SER A 1 80 ? 23.178 17.240 9.929 1.00 41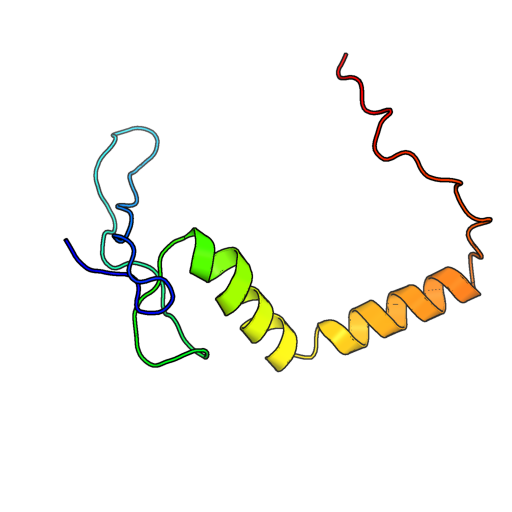.78 80 SER A O 1
ATOM 648 N N . TRP A 1 81 ? 22.847 15.091 9.440 1.00 42.41 81 TRP A N 1
ATOM 649 C CA . TRP A 1 81 ? 21.438 15.049 9.862 1.00 42.41 81 TRP A CA 1
ATOM 650 C C . TRP A 1 81 ? 21.326 14.621 11.340 1.00 42.41 81 TRP A C 1
ATOM 652 O O . TRP A 1 81 ? 20.286 14.124 11.765 1.00 42.41 81 TRP A O 1
ATOM 662 N N . LYS A 1 82 ? 22.402 14.761 12.131 1.00 44.53 82 LYS A N 1
ATOM 663 C CA . LYS A 1 82 ? 22.463 14.321 13.531 1.00 44.53 82 LYS A CA 1
ATOM 664 C C . LYS A 1 82 ? 22.330 15.447 14.559 1.00 44.53 82 LYS A C 1
ATOM 666 O O . LYS A 1 82 ? 22.209 15.135 15.738 1.00 44.53 82 LYS A O 1
ATOM 671 N N . ASP A 1 83 ? 22.216 16.711 14.150 1.00 52.12 83 ASP A N 1
ATOM 672 C CA . ASP A 1 83 ? 22.183 17.830 15.111 1.00 52.12 83 ASP A CA 1
ATOM 673 C C . ASP A 1 83 ? 20.813 18.488 15.303 1.00 52.12 83 ASP A C 1
ATOM 675 O O . ASP A 1 83 ? 20.709 19.555 15.906 1.00 52.12 83 ASP A O 1
ATOM 679 N N . ARG A 1 84 ? 19.717 17.831 14.900 1.00 49.81 84 ARG A N 1
ATOM 680 C CA . ARG A 1 84 ? 18.376 18.227 15.357 1.00 49.81 84 ARG A CA 1
ATOM 681 C C . ARG A 1 84 ? 18.093 17.615 16.736 1.00 49.81 84 ARG A C 1
ATOM 683 O O . ARG A 1 84 ? 17.202 16.790 16.897 1.00 49.81 84 ARG A O 1
ATOM 690 N N . LYS A 1 85 ? 18.872 18.015 17.748 1.00 46.25 85 LYS A N 1
ATOM 691 C CA . LYS A 1 85 ? 18.414 17.890 19.137 1.00 46.25 85 LYS A CA 1
ATOM 692 C C . LYS A 1 85 ? 17.234 18.844 19.300 1.00 46.25 85 LYS A C 1
ATOM 694 O O . LYS A 1 85 ? 17.395 20.059 19.217 1.00 46.25 85 LYS A O 1
ATOM 699 N N . SER A 1 86 ? 16.053 18.259 19.458 1.00 44.59 86 SER A N 1
ATOM 700 C CA . SER A 1 86 ? 14.843 18.919 19.935 1.00 44.59 86 SER A CA 1
ATOM 701 C C . SER A 1 86 ? 15.163 19.759 21.173 1.00 44.59 86 SER A C 1
ATOM 703 O O . SER A 1 86 ? 15.751 19.245 22.128 1.00 44.59 86 SER A O 1
ATOM 705 N N . LYS A 1 87 ? 14.799 21.042 21.127 1.00 40.53 87 LYS A N 1
ATOM 706 C CA . LYS A 1 87 ? 14.497 21.808 22.338 1.00 40.53 87 LYS A CA 1
ATOM 707 C C . LYS A 1 87 ? 13.170 21.334 22.913 1.00 40.53 87 LYS A C 1
ATOM 709 O O . LYS A 1 87 ? 12.326 20.894 22.099 1.00 40.53 87 LYS A O 1
#

Sequence (87 aa):
MMKCSICEENLEEQKHPITGDIFWNKGHNAEPINDGRCCDICNDTIVIARRMKIMGMEEDYGQYIKEYIKEYPVDRINGSWKDRKSK

pLDDT: mean 83.83, std 18.49, range [40.53, 98.44]